Protein AF-A0A357Z723-F1 (afdb_monomer_lite)

Radius of gyration: 36.74 Å; chains: 1; bounding box: 129×39×72 Å

Structure (mmCIF, N/CA/C/O backbone):
data_AF-A0A357Z723-F1
#
_entry.id   AF-A0A357Z723-F1
#
loop_
_atom_site.group_PDB
_atom_site.id
_atom_site.type_symbol
_atom_site.label_atom_id
_atom_site.label_alt_id
_atom_site.label_comp_id
_atom_site.label_asym_id
_atom_site.label_entity_id
_atom_site.label_seq_id
_atom_site.pdbx_PDB_ins_code
_atom_site.Cartn_x
_atom_site.Cartn_y
_atom_site.Cartn_z
_atom_site.occupancy
_atom_site.B_iso_or_equiv
_atom_site.auth_seq_id
_atom_site.auth_comp_id
_atom_site.auth_asym_id
_atom_site.auth_atom_id
_atom_site.pdbx_PDB_model_num
ATOM 1 N N . MET A 1 1 ? -92.403 -23.184 7.557 1.00 38.94 1 MET A N 1
ATOM 2 C CA . MET A 1 1 ? -91.344 -23.773 6.718 1.00 38.94 1 MET A CA 1
ATOM 3 C C . MET A 1 1 ? -90.506 -22.626 6.184 1.00 38.94 1 MET A C 1
ATOM 5 O O . MET A 1 1 ? -91.080 -21.797 5.495 1.00 38.94 1 MET A O 1
ATOM 9 N N . SER A 1 2 ? -89.211 -22.608 6.541 1.00 40.81 2 SER A N 1
ATOM 10 C CA . SER A 1 2 ? -88.113 -21.906 5.840 1.00 40.81 2 SER A CA 1
ATOM 11 C C . SER A 1 2 ? -88.103 -20.360 5.955 1.00 40.81 2 SER A C 1
ATOM 13 O O . SER A 1 2 ? -89.126 -19.729 5.755 1.00 40.81 2 SER A O 1
ATOM 15 N N . VAL A 1 3 ? -87.014 -19.645 6.271 1.00 44.16 3 VAL A N 1
ATOM 16 C CA . VAL A 1 3 ? -85.567 -19.941 6.302 1.00 44.16 3 VAL A CA 1
ATOM 17 C C . VAL A 1 3 ? -84.910 -19.056 7.378 1.00 44.16 3 VAL A C 1
ATOM 19 O O . VAL A 1 3 ? -85.138 -17.850 7.402 1.00 44.16 3 VAL A O 1
ATOM 22 N N . GLU A 1 4 ? -84.068 -19.637 8.236 1.00 49.09 4 GLU A N 1
ATOM 23 C CA . GLU A 1 4 ? -83.163 -18.901 9.127 1.00 49.09 4 GLU A CA 1
ATOM 24 C C . GLU A 1 4 ? -81.949 -18.407 8.327 1.00 49.09 4 GLU A C 1
ATOM 26 O O . GLU A 1 4 ? -81.215 -19.201 7.736 1.00 49.09 4 GLU A O 1
ATOM 31 N N . ASN A 1 5 ? -81.763 -17.087 8.258 1.00 42.44 5 ASN A N 1
ATOM 32 C CA . ASN A 1 5 ? -80.676 -16.467 7.504 1.00 42.44 5 ASN A CA 1
ATOM 33 C C . ASN A 1 5 ? -79.432 -16.328 8.395 1.00 42.44 5 ASN A C 1
ATOM 35 O O . ASN A 1 5 ? -79.323 -15.412 9.210 1.00 42.44 5 ASN A O 1
ATOM 39 N N . LYS A 1 6 ? -78.502 -17.271 8.242 1.00 52.59 6 LYS A N 1
ATOM 40 C CA . LYS A 1 6 ? -77.217 -17.308 8.941 1.00 52.59 6 LYS A CA 1
ATOM 41 C C . LYS A 1 6 ? -76.235 -16.351 8.247 1.00 52.59 6 LYS A C 1
ATOM 43 O O . LYS A 1 6 ? -75.701 -16.670 7.189 1.00 52.59 6 LYS A O 1
ATOM 48 N N . GLN A 1 7 ? -76.005 -15.178 8.836 1.00 49.69 7 GLN A N 1
ATOM 49 C CA . GLN A 1 7 ? -74.981 -14.225 8.383 1.00 49.69 7 GLN A CA 1
ATOM 50 C C . GLN A 1 7 ? -73.563 -14.790 8.640 1.00 49.69 7 GLN A C 1
ATOM 52 O O . GLN A 1 7 ? -73.327 -15.345 9.718 1.00 49.69 7 GLN A O 1
ATOM 57 N N . PRO A 1 8 ? -72.615 -14.688 7.686 1.00 50.00 8 PRO A N 1
ATOM 58 C CA . PRO A 1 8 ? -71.284 -15.268 7.824 1.00 50.00 8 PRO A CA 1
ATOM 59 C C . PRO A 1 8 ? -70.353 -14.388 8.673 1.00 50.00 8 PRO A C 1
ATOM 61 O O . PRO A 1 8 ? -70.354 -13.163 8.594 1.00 50.00 8 PRO A O 1
ATOM 64 N N . ASN A 1 9 ? -69.538 -15.054 9.488 1.00 51.53 9 ASN A N 1
ATOM 65 C CA . ASN A 1 9 ? -68.513 -14.478 10.351 1.00 51.53 9 ASN A CA 1
ATOM 66 C C . ASN A 1 9 ? -67.396 -13.849 9.492 1.00 51.53 9 ASN A C 1
ATOM 68 O O . ASN A 1 9 ? -66.639 -14.570 8.842 1.00 51.53 9 ASN A O 1
ATOM 72 N N . HIS A 1 10 ? -67.316 -12.516 9.450 1.00 54.59 10 HIS A N 1
ATOM 73 C CA . HIS A 1 10 ? -66.251 -11.806 8.742 1.00 54.59 10 HIS A CA 1
ATOM 74 C C . HIS A 1 10 ? -64.955 -11.845 9.561 1.00 54.59 10 HIS A C 1
ATOM 76 O O . HIS A 1 10 ? -64.779 -11.100 10.525 1.00 54.59 10 HIS A O 1
ATOM 82 N N . SER A 1 11 ? -64.030 -12.705 9.139 1.00 58.41 11 SER A N 1
ATOM 83 C CA . SER A 1 11 ? -62.627 -12.675 9.545 1.00 58.41 11 SER A CA 1
ATOM 84 C C . SER A 1 11 ? -62.047 -11.274 9.318 1.00 58.41 11 SER A C 1
ATOM 86 O O . SER A 1 11 ? -62.087 -10.757 8.202 1.00 58.41 11 SER A O 1
ATOM 88 N N . GLN A 1 12 ? -61.515 -10.661 10.377 1.00 54.50 12 GLN A N 1
ATOM 89 C CA . GLN A 1 12 ? -60.806 -9.381 10.322 1.00 54.50 12 GLN A CA 1
ATOM 90 C C . GLN A 1 12 ? -59.575 -9.533 9.416 1.00 54.50 12 GLN A C 1
ATOM 92 O O . GLN A 1 12 ? -58.610 -10.207 9.776 1.00 54.50 12 GLN A O 1
ATOM 97 N N . VAL A 1 13 ? -59.622 -8.943 8.222 1.00 58.78 13 VAL A N 1
ATOM 98 C CA . VAL A 1 13 ? -58.484 -8.898 7.299 1.00 58.78 13 VAL A CA 1
ATOM 99 C C . VAL A 1 13 ? -57.486 -7.886 7.856 1.00 58.78 13 VAL A C 1
ATOM 101 O O . VAL A 1 13 ? -57.759 -6.689 7.871 1.00 58.78 13 VAL A O 1
ATOM 104 N N . ILE A 1 14 ? -56.341 -8.366 8.341 1.00 63.72 14 ILE A N 1
ATOM 105 C CA . ILE A 1 14 ? -55.225 -7.510 8.751 1.00 63.72 14 ILE A CA 1
ATOM 106 C C . ILE A 1 14 ? -54.622 -6.939 7.466 1.00 63.72 14 ILE A C 1
ATOM 108 O O . ILE A 1 14 ? -53.979 -7.654 6.701 1.00 63.72 14 ILE A O 1
ATOM 112 N N . ILE A 1 15 ? -54.897 -5.667 7.186 1.00 70.31 15 ILE A N 1
ATOM 113 C CA . ILE A 1 15 ? -54.304 -4.956 6.054 1.00 70.31 15 ILE A CA 1
ATOM 114 C C . ILE A 1 15 ? -52.911 -4.512 6.500 1.00 70.31 15 ILE A C 1
ATOM 116 O O . ILE A 1 15 ? -52.783 -3.595 7.310 1.00 70.31 15 ILE A O 1
ATOM 120 N N . GLU A 1 16 ? -51.871 -5.183 6.007 1.00 71.19 16 GLU A N 1
ATOM 121 C CA . GLU A 1 16 ? -50.496 -4.752 6.252 1.00 71.19 16 GLU A CA 1
ATOM 122 C C . GLU A 1 16 ? -50.231 -3.434 5.507 1.00 71.19 16 GLU A C 1
ATOM 124 O O . GLU A 1 16 ? -50.609 -3.300 4.336 1.00 71.19 16 GLU A O 1
ATOM 129 N N . PRO A 1 17 ? -49.613 -2.434 6.160 1.00 75.69 17 PRO A N 1
ATOM 130 C CA . PRO A 1 17 ? -49.278 -1.185 5.498 1.00 75.69 17 PRO A CA 1
ATOM 131 C C . PRO A 1 17 ? -48.316 -1.448 4.336 1.00 75.69 17 PRO A C 1
ATOM 133 O O . PRO A 1 17 ? -47.419 -2.288 4.411 1.00 75.69 17 PRO A O 1
ATOM 136 N N . ASN A 1 18 ? -48.483 -0.701 3.247 1.00 79.44 18 ASN A N 1
ATOM 137 C CA . ASN A 1 18 ? -47.588 -0.778 2.102 1.00 79.44 18 ASN A CA 1
ATOM 138 C C . ASN A 1 18 ? -46.151 -0.427 2.524 1.00 79.44 18 ASN A C 1
ATOM 140 O O . ASN A 1 18 ? -45.883 0.669 3.016 1.00 79.44 18 ASN A O 1
ATOM 144 N N . PHE A 1 19 ? -45.213 -1.350 2.304 1.00 81.50 19 PHE A N 1
ATOM 145 C CA . PHE A 1 19 ? -43.811 -1.146 2.657 1.00 81.50 19 PHE A CA 1
ATOM 146 C C . PHE A 1 19 ? -43.217 0.070 1.928 1.00 81.50 19 PHE A C 1
ATOM 148 O O . PHE A 1 19 ? -43.305 0.195 0.705 1.00 81.50 19 PHE A O 1
ATOM 155 N N . SER A 1 20 ? -42.571 0.957 2.686 1.00 89.62 20 SER A N 1
ATOM 156 C CA . SER A 1 20 ? -41.859 2.124 2.167 1.00 89.62 20 SER A CA 1
ATOM 157 C C . SER A 1 20 ? -40.510 2.268 2.862 1.00 89.62 20 SER A C 1
ATOM 159 O O . SER A 1 20 ? -40.438 2.467 4.074 1.00 89.62 20 SER A O 1
ATOM 161 N N . MET A 1 21 ? -39.426 2.233 2.081 1.00 88.44 21 MET A N 1
ATOM 162 C CA . MET A 1 21 ? -38.044 2.308 2.584 1.00 88.44 21 MET A CA 1
ATOM 163 C C . MET A 1 21 ? -37.789 3.547 3.449 1.00 88.44 21 MET A C 1
ATOM 165 O O . MET A 1 21 ? -37.073 3.479 4.443 1.00 88.44 21 MET A O 1
ATOM 169 N N . LYS A 1 22 ? -38.385 4.692 3.089 1.00 86.94 22 LYS A N 1
ATOM 170 C CA . LYS A 1 22 ? -38.219 5.936 3.853 1.00 86.94 22 LYS A CA 1
ATOM 171 C C . LYS A 1 22 ? -38.899 5.856 5.217 1.00 86.94 22 LYS A C 1
ATOM 173 O O . LYS A 1 22 ? -38.321 6.307 6.197 1.00 86.94 22 LYS A O 1
ATOM 178 N N . GLN A 1 23 ? -40.102 5.285 5.274 1.00 86.56 23 GLN A N 1
ATOM 179 C CA . GLN A 1 23 ? -40.846 5.132 6.526 1.00 86.56 23 GLN A CA 1
ATOM 180 C C . GLN A 1 23 ? -40.133 4.151 7.452 1.00 86.56 23 GLN A C 1
ATOM 182 O O . GLN A 1 23 ? -39.891 4.494 8.602 1.00 86.56 23 GLN A O 1
ATOM 187 N N . TRP A 1 24 ? -39.669 3.022 6.912 1.00 90.75 24 TRP A N 1
ATOM 188 C CA . TRP A 1 24 ? -38.874 2.047 7.655 1.00 90.75 24 TRP A CA 1
ATOM 189 C C . TRP A 1 24 ? -37.642 2.693 8.310 1.00 90.75 24 TRP A C 1
ATOM 191 O O . TRP A 1 24 ? -37.448 2.571 9.515 1.00 90.75 24 TRP A O 1
ATOM 201 N N . ILE A 1 25 ? -36.844 3.465 7.561 1.00 92.62 25 ILE A N 1
ATOM 202 C CA . ILE A 1 25 ? -35.657 4.148 8.113 1.00 92.62 25 ILE A CA 1
ATOM 203 C C . ILE A 1 25 ? -36.033 5.147 9.216 1.00 92.62 25 ILE A C 1
ATOM 205 O O . ILE A 1 25 ? -35.349 5.216 10.236 1.00 92.62 25 ILE A O 1
ATOM 209 N N . MET A 1 26 ? -37.095 5.933 9.023 1.00 90.88 26 MET A N 1
ATOM 210 C CA . MET A 1 26 ? -37.517 6.933 10.010 1.00 90.88 26 MET A CA 1
ATOM 211 C C . MET A 1 26 ? -37.995 6.278 11.308 1.00 90.88 26 MET A C 1
ATOM 213 O O . MET A 1 26 ? -37.617 6.727 12.387 1.00 90.88 26 MET A O 1
ATOM 217 N N . GLU A 1 27 ? -38.736 5.180 11.202 1.00 90.12 27 GLU A N 1
ATOM 218 C CA . GLU A 1 27 ? -39.219 4.399 12.341 1.00 90.12 27 GLU A CA 1
ATOM 219 C C . GLU A 1 27 ? -38.043 3.802 13.137 1.00 90.12 27 GLU A C 1
ATOM 221 O O . GLU A 1 27 ? -37.971 3.946 14.358 1.00 90.12 27 GLU A O 1
ATOM 226 N N . TRP A 1 28 ? -37.029 3.264 12.449 1.00 90.69 28 TRP A N 1
ATOM 227 C CA . TRP A 1 28 ? -35.780 2.819 13.082 1.00 90.69 28 TRP A CA 1
ATOM 228 C C . TRP A 1 28 ? -35.013 3.954 13.771 1.00 90.69 28 TRP A C 1
ATOM 230 O O . TRP A 1 28 ? -34.480 3.762 14.866 1.00 90.69 28 TRP A O 1
ATOM 240 N N . LEU A 1 29 ? -34.949 5.142 13.166 1.00 90.38 29 LEU A N 1
ATOM 241 C CA . LEU A 1 29 ? -34.274 6.300 13.762 1.00 90.38 29 LEU A CA 1
ATOM 242 C C . LEU A 1 29 ? -34.993 6.811 15.016 1.00 90.38 29 LEU A C 1
ATOM 244 O O . LEU A 1 29 ? -34.330 7.207 15.979 1.00 90.38 29 LEU A O 1
ATOM 248 N N . GLU A 1 30 ? -36.323 6.806 15.027 1.00 89.81 30 GLU A N 1
ATOM 249 C CA . GLU A 1 30 ? -37.109 7.182 16.204 1.00 89.81 30 GLU A CA 1
ATOM 250 C C . GLU A 1 30 ? -36.957 6.165 17.338 1.00 89.81 30 GLU A C 1
ATOM 252 O O . GLU A 1 30 ? -36.724 6.557 18.487 1.00 89.81 30 GLU A O 1
ATOM 257 N N . LEU A 1 31 ? -36.976 4.867 17.026 1.00 88.50 31 LEU A N 1
ATOM 258 C CA . LEU A 1 31 ? -36.713 3.802 17.999 1.00 88.50 31 LEU A CA 1
ATOM 259 C C . LEU A 1 31 ? -35.302 3.901 18.599 1.00 88.50 31 LEU A C 1
ATOM 261 O O . LEU A 1 31 ? -35.125 3.760 19.812 1.00 88.50 31 LEU A O 1
ATOM 265 N N . LEU A 1 32 ? -34.295 4.205 17.775 1.00 87.50 32 LEU A N 1
ATOM 266 C CA . LEU A 1 32 ? -32.926 4.422 18.246 1.00 87.50 32 LEU A CA 1
ATOM 267 C C . LEU A 1 32 ? -32.826 5.642 19.166 1.00 87.50 32 LEU A C 1
ATOM 269 O O . LEU A 1 32 ? -32.232 5.544 20.240 1.00 87.50 32 LEU A O 1
ATOM 273 N N . LYS A 1 33 ? -33.427 6.780 18.792 1.00 87.81 33 LYS A N 1
ATOM 274 C CA . LYS A 1 33 ? -33.427 7.990 19.633 1.00 87.81 33 LYS A CA 1
ATOM 275 C C . LYS A 1 33 ? -34.121 7.743 20.969 1.00 87.81 33 LYS A C 1
ATOM 277 O O . LYS A 1 33 ? -33.554 8.050 22.015 1.00 87.81 33 LYS A O 1
ATOM 282 N N . THR A 1 34 ? -35.325 7.180 20.948 1.00 86.62 34 THR A N 1
ATOM 283 C CA . THR A 1 34 ? -36.110 6.932 22.167 1.00 86.62 34 THR A CA 1
ATOM 284 C C . THR A 1 34 ? -35.393 5.971 23.111 1.00 86.62 34 THR A C 1
ATOM 286 O O . THR A 1 34 ? -35.302 6.246 24.306 1.00 86.62 34 THR A O 1
ATOM 289 N N . THR A 1 35 ? -34.785 4.909 22.579 1.00 84.88 35 THR A N 1
ATOM 290 C CA . THR A 1 35 ? -34.007 3.942 23.365 1.00 84.88 35 THR A CA 1
ATOM 291 C C . THR A 1 35 ? -32.732 4.571 23.936 1.00 84.88 35 THR A C 1
ATOM 293 O O . THR A 1 35 ? -32.405 4.348 25.105 1.00 84.88 35 THR A O 1
ATOM 296 N N . LEU A 1 36 ? -32.040 5.406 23.154 1.00 84.88 36 LEU A N 1
ATOM 297 C CA . LEU A 1 36 ? -30.831 6.106 23.587 1.00 84.88 36 LEU A CA 1
ATOM 298 C C . LEU A 1 36 ? -31.106 7.073 24.747 1.00 84.88 36 LEU A C 1
ATOM 300 O O . LEU A 1 36 ? -30.343 7.085 25.709 1.00 84.88 36 LEU A O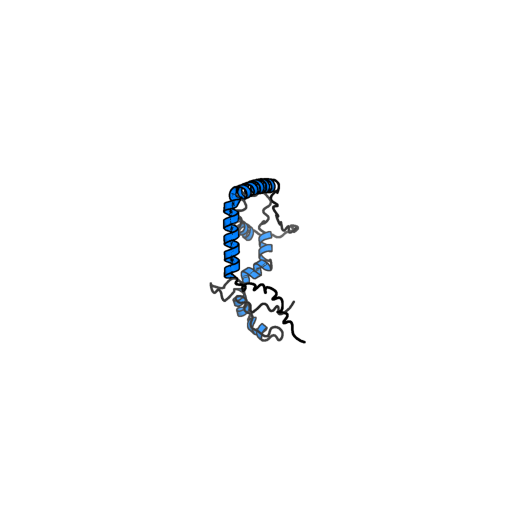 1
ATOM 304 N N . PHE A 1 37 ? -32.195 7.846 24.689 1.00 85.69 37 PHE A N 1
ATOM 305 C CA . PHE A 1 37 ? -32.570 8.768 25.769 1.00 85.69 37 PHE A CA 1
ATOM 306 C C . PHE A 1 37 ? -33.186 8.049 26.979 1.00 85.69 37 PHE A C 1
ATOM 308 O O . PHE A 1 37 ? -32.873 8.404 28.114 1.00 85.69 37 PHE A O 1
ATOM 315 N N . SER A 1 38 ? -34.010 7.019 26.760 1.00 87.00 38 SER A N 1
ATOM 316 C CA . SER A 1 38 ? -34.659 6.253 27.837 1.00 87.00 38 SER A CA 1
ATOM 317 C C . SER A 1 38 ? -33.651 5.450 28.671 1.00 87.00 38 SER A C 1
ATOM 319 O O . SER A 1 38 ? -33.733 5.404 29.900 1.00 87.00 38 SER A O 1
ATOM 321 N N . HIS A 1 39 ? -32.636 4.869 28.021 1.00 88.94 39 HIS A N 1
ATOM 322 C CA . HIS A 1 39 ? -31.663 3.978 28.663 1.00 88.94 39 HIS A CA 1
ATOM 323 C C . HIS A 1 39 ? -30.225 4.510 28.636 1.00 88.94 39 HIS A C 1
ATOM 325 O O . HIS A 1 39 ? -29.275 3.737 28.785 1.00 88.94 39 HIS A O 1
ATOM 331 N N . PHE A 1 40 ? -30.046 5.833 28.529 1.00 88.31 40 PHE A N 1
ATOM 332 C CA . PHE A 1 40 ? -28.733 6.483 28.425 1.00 88.31 40 PHE A CA 1
ATOM 333 C C . PHE A 1 40 ? -27.734 6.023 29.501 1.00 88.31 40 PHE A C 1
ATOM 335 O O . PHE A 1 40 ? -26.569 5.775 29.205 1.00 88.31 40 PHE A O 1
ATOM 342 N N . LYS A 1 41 ? -28.191 5.835 30.748 1.00 89.19 41 LYS A N 1
ATOM 343 C CA . LYS A 1 41 ? -27.342 5.375 31.865 1.00 89.19 41 LYS A CA 1
ATOM 344 C C . LYS A 1 41 ? -26.789 3.961 31.654 1.00 89.19 41 LYS A C 1
ATOM 346 O O . LYS A 1 41 ? -25.629 3.712 31.965 1.00 89.19 41 LYS A O 1
ATOM 351 N N . ILE A 1 42 ? -27.606 3.048 31.126 1.00 90.69 42 ILE A N 1
ATOM 352 C CA . ILE A 1 42 ? -27.205 1.658 30.857 1.00 90.69 42 ILE A CA 1
ATOM 353 C C . ILE A 1 42 ? -26.218 1.636 29.690 1.00 90.69 42 ILE A C 1
ATOM 355 O O . ILE A 1 42 ? -25.177 0.991 29.773 1.00 90.69 42 ILE A O 1
ATOM 359 N N . ILE A 1 43 ? -26.506 2.401 28.635 1.00 89.94 43 ILE A N 1
ATOM 360 C CA . ILE A 1 43 ? -25.643 2.519 27.455 1.00 89.94 43 ILE A CA 1
ATOM 361 C C . ILE A 1 43 ? -24.282 3.102 27.845 1.00 89.94 43 ILE A C 1
ATOM 363 O O . ILE A 1 43 ? -23.248 2.578 27.431 1.00 89.94 43 ILE A O 1
ATOM 367 N N . LEU A 1 44 ? -24.264 4.132 28.694 1.00 91.50 44 LEU A N 1
ATOM 368 C CA . LEU A 1 44 ? -23.034 4.721 29.220 1.00 91.50 44 LEU A CA 1
ATOM 369 C C . LEU A 1 44 ? -22.231 3.706 30.041 1.00 91.50 44 LEU A C 1
ATOM 371 O O . LEU A 1 44 ? -21.025 3.590 29.837 1.00 91.50 44 LEU A O 1
ATOM 375 N N . LEU A 1 45 ? -22.883 2.935 30.917 1.00 93.69 45 LEU A N 1
ATOM 376 C CA . LEU A 1 45 ? -22.221 1.906 31.721 1.00 93.69 45 LEU A CA 1
ATOM 377 C C . LEU A 1 45 ? -21.596 0.809 30.844 1.00 93.69 45 LEU A C 1
ATOM 379 O O . LEU A 1 45 ? -20.432 0.461 31.026 1.00 93.69 45 LEU A O 1
ATOM 383 N N . VAL A 1 46 ? -22.343 0.297 29.864 1.00 94.50 46 VAL A N 1
ATOM 384 C CA . VAL A 1 46 ? -21.856 -0.730 28.928 1.00 94.50 46 VAL A CA 1
ATOM 385 C C . VAL A 1 46 ? -20.705 -0.192 28.079 1.00 94.50 46 VAL A C 1
ATOM 387 O O . VAL A 1 46 ? -19.706 -0.882 27.894 1.00 94.50 46 VAL A O 1
ATOM 390 N N . THR A 1 47 ? -20.803 1.057 27.618 1.00 92.94 47 THR A N 1
ATOM 391 C CA . THR A 1 47 ? -19.738 1.716 26.845 1.00 92.94 47 THR A CA 1
ATOM 392 C C . THR A 1 47 ? -18.474 1.894 27.685 1.00 92.94 47 THR A C 1
ATOM 394 O O . THR A 1 47 ? -17.374 1.640 27.199 1.00 92.94 47 THR A O 1
ATOM 397 N N . LEU A 1 48 ? -18.614 2.273 28.959 1.00 95.69 48 LEU A N 1
ATOM 398 C CA . LEU A 1 48 ? -17.494 2.411 29.890 1.00 95.69 48 LEU A CA 1
ATOM 399 C C . LEU A 1 48 ? -16.782 1.067 30.111 1.00 95.69 48 LEU A C 1
ATOM 401 O O . LEU A 1 48 ? -15.556 0.994 30.029 1.00 95.69 48 LEU A O 1
ATOM 405 N N . ILE A 1 49 ? -17.550 0.000 30.346 1.00 96.12 49 ILE A N 1
ATOM 406 C CA . ILE A 1 49 ? -17.020 -1.355 30.550 1.00 96.12 49 ILE A CA 1
ATOM 407 C C . ILE A 1 49 ? -16.343 -1.864 29.270 1.00 96.12 49 ILE A C 1
ATOM 409 O O . ILE A 1 49 ? -15.224 -2.374 29.325 1.00 96.12 49 ILE A O 1
ATOM 413 N N . GLY A 1 50 ? -16.976 -1.675 28.109 1.00 94.81 50 GLY A N 1
ATOM 414 C CA . GLY A 1 50 ? -16.405 -2.041 26.812 1.00 94.81 50 GLY A CA 1
ATOM 415 C C . GLY A 1 50 ? -15.110 -1.287 26.505 1.00 94.81 50 GLY A C 1
ATOM 416 O O . GLY A 1 50 ? -14.149 -1.893 26.037 1.00 94.81 50 GLY A O 1
ATOM 417 N N . SER A 1 51 ? -15.050 0.006 26.837 1.00 93.81 51 SER A N 1
ATOM 418 C CA . SER A 1 51 ? -13.839 0.823 26.704 1.00 93.81 51 SER A CA 1
ATOM 419 C C . SER A 1 51 ? -12.708 0.308 27.598 1.00 93.81 51 SER A C 1
ATOM 421 O O . SER A 1 51 ? -11.600 0.084 27.114 1.00 93.81 51 SER A O 1
ATOM 423 N N . MET A 1 52 ? -12.994 0.012 28.871 1.00 95.06 52 MET A N 1
ATOM 424 C CA . MET A 1 52 ? -12.022 -0.584 29.799 1.00 95.06 52 MET A CA 1
ATOM 425 C C . MET A 1 52 ? -11.447 -1.905 29.270 1.00 95.06 52 MET A C 1
ATOM 427 O O . MET A 1 52 ? -10.231 -2.099 29.274 1.00 95.06 52 MET A O 1
ATOM 431 N N . ILE A 1 53 ? -12.304 -2.793 28.760 1.00 94.75 53 ILE A N 1
ATOM 432 C CA . ILE A 1 53 ? -11.884 -4.081 28.187 1.00 94.75 53 ILE A CA 1
ATOM 433 C C . ILE A 1 53 ? -11.068 -3.874 26.904 1.00 94.75 53 ILE A C 1
ATOM 435 O O . ILE A 1 53 ? -10.046 -4.533 26.713 1.00 94.75 53 ILE A O 1
ATOM 439 N N . GLY A 1 54 ? -11.482 -2.948 26.036 1.00 92.12 54 GLY A N 1
ATOM 440 C CA . GLY A 1 54 ? -10.780 -2.631 24.791 1.00 92.12 54 GLY A CA 1
ATOM 441 C C . GLY A 1 54 ? -9.384 -2.056 25.029 1.00 92.12 54 GLY A C 1
ATOM 442 O O . GLY A 1 54 ? -8.425 -2.484 24.387 1.00 92.12 54 GLY A O 1
ATOM 443 N N . ILE A 1 55 ? -9.252 -1.148 25.999 1.00 92.19 55 ILE A N 1
ATOM 444 C CA . ILE A 1 55 ? -7.964 -0.586 26.418 1.00 92.19 55 ILE A CA 1
ATOM 445 C C . ILE A 1 55 ? -7.073 -1.689 27.000 1.00 92.19 55 ILE A C 1
ATOM 447 O O . ILE A 1 55 ? -5.928 -1.835 26.572 1.00 92.19 55 ILE A O 1
ATOM 451 N N . ALA A 1 56 ? -7.598 -2.516 27.911 1.00 91.31 56 ALA A N 1
ATOM 452 C CA . ALA A 1 56 ? -6.849 -3.636 28.481 1.00 91.31 56 ALA A CA 1
ATOM 453 C C . ALA A 1 56 ? -6.352 -4.608 27.395 1.00 91.31 56 ALA A C 1
ATOM 455 O O . ALA A 1 56 ? -5.180 -4.987 27.385 1.00 91.31 56 ALA A O 1
ATOM 456 N N . TYR A 1 57 ? -7.208 -4.956 26.430 1.00 91.06 57 TYR A N 1
ATOM 457 C CA . TYR A 1 57 ? -6.831 -5.803 25.298 1.00 91.06 57 TYR A CA 1
ATOM 458 C C . TYR A 1 57 ? -5.759 -5.152 24.410 1.00 91.06 57 TYR A C 1
ATOM 460 O O . TYR A 1 57 ? -4.830 -5.831 23.968 1.00 91.06 57 TYR A O 1
ATOM 468 N N . SER A 1 58 ? -5.848 -3.837 24.184 1.00 87.50 58 SER A N 1
ATOM 469 C CA . SER A 1 58 ? -4.859 -3.087 23.403 1.00 87.50 58 SER A CA 1
ATOM 470 C C . SER A 1 58 ? -3.466 -3.116 24.031 1.00 87.50 58 SER A C 1
ATOM 472 O O . SER A 1 58 ? -2.486 -3.156 23.293 1.00 87.50 58 SER A O 1
ATOM 474 N N . TYR A 1 59 ? -3.360 -3.105 25.363 1.00 85.81 59 TYR A N 1
ATOM 475 C CA . TYR A 1 59 ? -2.067 -3.201 26.049 1.00 85.81 59 TYR A CA 1
ATOM 476 C C . TYR A 1 59 ? -1.484 -4.619 26.033 1.00 85.81 59 TYR A C 1
ATOM 478 O O . TYR A 1 59 ? -0.268 -4.778 25.972 1.00 85.81 59 TYR A O 1
ATOM 486 N N . ILE A 1 60 ? -2.330 -5.653 26.074 1.00 87.94 60 ILE A N 1
ATOM 487 C CA . ILE A 1 60 ? -1.883 -7.057 26.061 1.00 87.94 60 ILE A CA 1
ATOM 488 C C . ILE A 1 60 ? -1.430 -7.480 24.656 1.00 87.94 60 ILE A C 1
ATOM 490 O O . ILE A 1 60 ? -0.520 -8.297 24.505 1.00 87.94 60 ILE A O 1
ATOM 494 N N . LYS A 1 61 ? -2.053 -6.937 23.606 1.00 81.69 61 LYS A N 1
ATOM 495 C CA . LYS A 1 61 ? -1.715 -7.279 22.226 1.00 81.69 61 LYS A CA 1
ATOM 496 C C . LYS A 1 61 ? -0.436 -6.562 21.795 1.00 81.69 61 LYS A C 1
ATOM 498 O O . LYS A 1 61 ? -0.474 -5.426 21.334 1.00 81.69 61 LYS A O 1
ATOM 503 N N . SER A 1 62 ? 0.696 -7.256 21.888 1.00 73.50 62 SER A N 1
ATOM 504 C CA . SER A 1 62 ? 1.965 -6.745 21.367 1.00 73.50 62 SER A CA 1
ATOM 505 C C . SER A 1 62 ? 1.851 -6.418 19.869 1.00 73.50 62 SER A C 1
ATOM 507 O O . SER A 1 62 ? 1.291 -7.224 19.110 1.00 73.50 62 SER A O 1
ATOM 509 N N . PRO A 1 63 ? 2.378 -5.267 19.414 1.00 77.44 63 PRO A N 1
ATOM 510 C CA . PRO A 1 63 ? 2.444 -4.958 17.993 1.00 77.44 63 PRO A CA 1
ATOM 511 C C . PRO A 1 63 ? 3.292 -6.020 17.281 1.00 77.44 63 PRO A C 1
ATOM 513 O O . PRO A 1 63 ? 4.430 -6.289 17.661 1.00 77.44 63 PRO A O 1
ATOM 516 N N . LYS A 1 64 ? 2.721 -6.656 16.253 1.00 77.62 64 LYS A N 1
ATOM 517 C CA . LYS A 1 64 ? 3.464 -7.556 15.367 1.00 77.62 64 LYS A CA 1
ATOM 518 C C . LYS A 1 64 ? 4.104 -6.717 14.272 1.00 77.62 64 LYS A C 1
ATOM 520 O O . LYS A 1 64 ? 3.412 -6.276 13.358 1.00 77.62 64 LYS A O 1
ATOM 525 N N . TYR A 1 65 ? 5.409 -6.508 14.375 1.00 76.00 65 TYR A N 1
ATOM 526 C CA . TYR A 1 65 ? 6.199 -5.931 13.296 1.00 76.00 65 TYR A CA 1
ATOM 527 C C . TYR A 1 65 ? 6.655 -7.063 12.380 1.00 76.00 65 TYR A C 1
ATOM 529 O O . TYR A 1 65 ? 7.363 -7.971 12.811 1.00 76.00 65 TYR A O 1
ATOM 537 N N . ILE A 1 66 ? 6.191 -7.032 11.134 1.00 72.88 66 ILE A N 1
ATOM 538 C CA . ILE A 1 66 ? 6.651 -7.937 10.083 1.00 72.88 66 ILE A CA 1
ATOM 539 C C . ILE A 1 66 ? 7.770 -7.193 9.362 1.00 72.88 66 ILE A C 1
ATOM 541 O O . ILE A 1 66 ? 7.529 -6.137 8.780 1.00 72.88 66 ILE A O 1
ATOM 545 N N . ALA A 1 67 ? 8.990 -7.706 9.477 1.00 73.94 67 ALA A N 1
ATOM 546 C CA . ALA A 1 67 ? 10.143 -7.207 8.746 1.00 73.94 67 ALA A CA 1
ATOM 547 C C . ALA A 1 67 ? 10.516 -8.252 7.694 1.00 73.94 67 ALA A C 1
ATOM 549 O O . ALA A 1 67 ? 10.998 -9.332 8.036 1.00 73.94 67 ALA A O 1
ATOM 550 N N . AS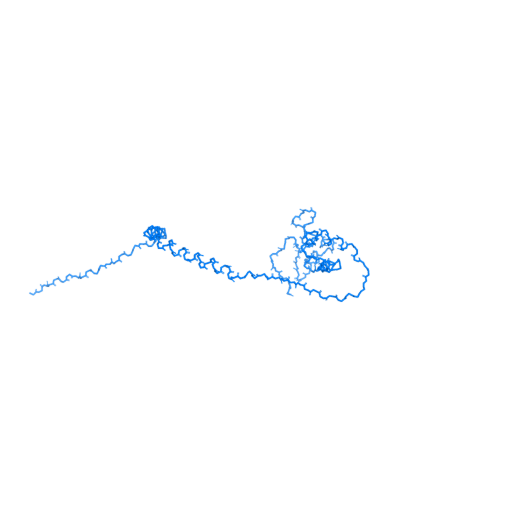P A 1 68 ? 10.268 -7.926 6.428 1.00 57.50 68 ASP A N 1
ATOM 551 C CA . ASP A 1 68 ? 10.672 -8.757 5.302 1.00 57.50 68 ASP A CA 1
ATOM 552 C C . ASP A 1 68 ? 12.065 -8.318 4.843 1.00 57.50 68 ASP A C 1
ATOM 554 O O . ASP A 1 68 ? 12.243 -7.239 4.275 1.00 57.50 68 ASP A O 1
ATOM 558 N N . THR A 1 69 ? 13.065 -9.158 5.104 1.00 54.28 69 THR A N 1
ATOM 559 C CA . THR A 1 69 ? 14.437 -8.951 4.631 1.00 54.28 69 THR A CA 1
ATOM 560 C C . THR A 1 69 ? 14.705 -9.886 3.461 1.00 54.28 69 THR A C 1
ATOM 562 O O . THR A 1 69 ? 14.696 -11.106 3.616 1.00 54.28 69 THR A O 1
ATOM 565 N N . ILE A 1 70 ? 14.984 -9.320 2.286 1.00 52.25 70 ILE A N 1
ATOM 566 C CA . ILE A 1 70 ? 15.430 -10.081 1.115 1.00 52.25 70 ILE A CA 1
ATOM 567 C C . ILE A 1 70 ? 16.950 -10.230 1.218 1.00 52.25 70 ILE A C 1
ATOM 569 O O . ILE A 1 70 ? 17.692 -9.284 0.965 1.00 52.25 70 ILE A O 1
ATOM 573 N N . PHE A 1 71 ? 17.410 -11.408 1.640 1.00 45.84 71 PHE A N 1
ATOM 574 C CA . PHE A 1 71 ? 18.832 -11.733 1.731 1.00 45.84 71 PHE A CA 1
ATOM 575 C C . PHE A 1 71 ? 19.287 -12.401 0.430 1.00 45.84 71 PHE A C 1
ATOM 577 O O . PHE A 1 71 ? 18.961 -13.561 0.177 1.00 45.84 71 PHE A O 1
ATOM 584 N N . LEU A 1 72 ? 20.019 -11.662 -0.405 1.00 50.53 72 LEU A N 1
ATOM 585 C CA . LEU A 1 72 ? 20.776 -12.238 -1.516 1.00 50.53 72 LEU A CA 1
ATOM 586 C C . LEU A 1 72 ? 22.172 -12.609 -1.001 1.00 50.53 72 LEU A C 1
ATOM 588 O O . LEU A 1 72 ? 22.916 -11.749 -0.536 1.00 50.53 72 LEU A O 1
ATOM 592 N N . VAL A 1 73 ? 22.507 -13.898 -1.054 1.00 42.81 73 VAL A N 1
ATOM 593 C CA . VAL A 1 73 ? 23.864 -14.393 -0.798 1.00 42.81 73 VAL A CA 1
ATOM 594 C C . VAL A 1 73 ? 24.609 -14.400 -2.124 1.00 42.81 73 VAL A C 1
ATOM 596 O O . VAL A 1 73 ? 24.322 -15.255 -2.957 1.00 42.81 73 VAL A O 1
ATOM 599 N N . GLU A 1 74 ? 25.588 -13.513 -2.303 1.00 46.06 74 GLU A N 1
ATOM 600 C CA . GLU A 1 74 ? 26.626 -13.711 -3.319 1.00 46.06 74 GLU A CA 1
ATOM 601 C C . GLU A 1 74 ? 28.027 -13.718 -2.699 1.00 46.06 74 GLU A C 1
ATOM 603 O O . GLU A 1 74 ? 28.416 -12.865 -1.899 1.00 46.06 74 GLU A O 1
ATOM 608 N N . GLU A 1 75 ? 28.772 -14.760 -3.065 1.00 36.88 75 GLU A N 1
ATOM 609 C CA . GLU A 1 75 ? 30.151 -15.024 -2.681 1.00 36.88 75 GLU A CA 1
ATOM 610 C C . GLU A 1 75 ? 31.064 -14.042 -3.431 1.00 36.88 75 GLU A C 1
ATOM 612 O O . GLU A 1 75 ? 31.212 -14.104 -4.651 1.00 36.88 75 GLU A O 1
ATOM 617 N N . SER A 1 76 ? 31.687 -13.110 -2.707 1.00 43.31 76 SER A N 1
ATOM 618 C CA . SER A 1 76 ? 32.583 -12.111 -3.287 1.00 43.31 76 SER A CA 1
ATOM 619 C C . SER A 1 76 ? 33.869 -12.760 -3.812 1.00 43.31 76 SER A C 1
ATOM 621 O O . SER A 1 76 ? 34.860 -12.896 -3.087 1.00 43.31 76 SER A O 1
ATOM 623 N N . LYS A 1 77 ? 33.893 -13.120 -5.094 1.00 41.16 77 LYS A N 1
ATOM 624 C CA . LYS A 1 77 ? 35.139 -13.326 -5.837 1.00 41.16 77 LYS A CA 1
ATOM 625 C C . LYS A 1 77 ? 35.218 -12.347 -7.006 1.00 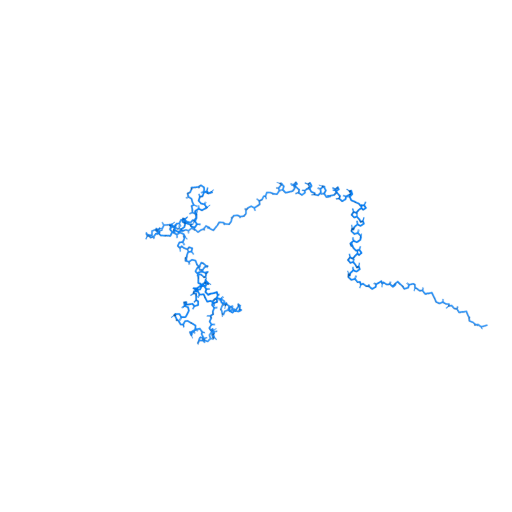41.16 77 LYS A C 1
ATOM 627 O O . LYS A 1 77 ? 34.700 -12.606 -8.079 1.00 41.16 77 LYS A O 1
ATOM 632 N N . SER A 1 78 ? 35.971 -11.267 -6.767 1.00 41.44 78 SER A N 1
ATOM 633 C CA . SER A 1 78 ? 36.800 -10.542 -7.743 1.00 41.44 78 SER A CA 1
ATOM 634 C C . SER A 1 78 ? 36.116 -9.957 -8.991 1.00 41.44 78 SER A C 1
ATOM 636 O O . SER A 1 78 ? 35.929 -10.672 -9.965 1.00 41.44 78 SER A O 1
ATOM 638 N N . MET A 1 79 ? 35.975 -8.626 -9.060 1.00 39.09 79 MET A N 1
ATOM 639 C CA . MET A 1 79 ? 36.594 -7.803 -10.124 1.00 39.09 79 MET A CA 1
ATOM 640 C C . MET A 1 79 ? 36.366 -6.310 -9.828 1.00 39.09 79 MET A C 1
ATOM 642 O O . MET A 1 79 ? 35.243 -5.892 -9.568 1.00 39.09 79 MET A O 1
ATOM 646 N N . GLY A 1 80 ? 37.424 -5.497 -9.871 1.00 48.75 80 GLY A N 1
ATOM 647 C CA . GLY A 1 80 ? 37.366 -4.059 -9.595 1.00 48.75 80 GLY A CA 1
ATOM 648 C C . GLY A 1 80 ? 36.476 -3.270 -10.565 1.00 48.75 80 GLY A C 1
ATOM 649 O O . GLY A 1 80 ? 36.546 -3.459 -11.777 1.00 48.75 80 GLY A O 1
ATOM 650 N N . GLY A 1 81 ? 35.671 -2.347 -10.022 1.00 48.97 81 GLY A N 1
ATOM 651 C CA . GLY A 1 81 ? 34.871 -1.406 -10.821 1.00 48.97 81 GLY A CA 1
ATOM 652 C C . GLY A 1 81 ? 33.772 -0.601 -10.097 1.00 48.97 81 GLY A C 1
ATOM 653 O O . GLY A 1 81 ? 33.181 0.278 -10.715 1.00 48.97 81 GLY A O 1
ATOM 654 N N . GLY A 1 82 ? 33.487 -0.839 -8.810 1.00 48.03 82 GLY A N 1
ATOM 655 C CA . GLY A 1 82 ? 32.278 -0.337 -8.115 1.00 48.03 82 GLY A CA 1
ATOM 656 C C . GLY A 1 82 ? 32.282 1.097 -7.541 1.00 48.03 82 GLY A C 1
ATOM 657 O O . GLY A 1 82 ? 31.422 1.436 -6.722 1.00 48.03 82 GLY A O 1
ATOM 658 N N . GLY A 1 83 ? 33.221 1.970 -7.924 1.00 51.62 83 GLY A N 1
ATOM 659 C CA . GLY A 1 83 ? 33.396 3.288 -7.278 1.00 51.62 83 GLY A CA 1
ATOM 660 C C . GLY A 1 83 ? 32.281 4.316 -7.537 1.00 51.62 83 GLY A C 1
ATOM 661 O O . GLY A 1 83 ? 31.995 5.145 -6.677 1.00 51.62 83 GLY A O 1
ATOM 662 N N . LEU A 1 84 ? 31.618 4.257 -8.697 1.00 52.03 84 LEU A N 1
ATOM 663 C CA . LEU A 1 84 ? 30.597 5.242 -9.098 1.00 52.03 84 LEU A CA 1
ATOM 664 C C . LEU A 1 84 ? 29.184 4.913 -8.589 1.00 52.03 84 LEU A C 1
ATOM 666 O O . LEU A 1 84 ? 28.350 5.803 -8.474 1.00 52.03 84 LEU A O 1
ATOM 670 N N . LEU A 1 85 ? 28.905 3.648 -8.271 1.00 50.88 85 LEU A N 1
ATOM 671 C CA . LEU A 1 85 ? 27.590 3.218 -7.777 1.00 50.88 85 LEU A CA 1
ATOM 672 C C . LEU A 1 85 ? 27.509 3.236 -6.249 1.00 50.88 85 LEU A C 1
ATOM 674 O O . LEU A 1 85 ? 26.443 3.506 -5.697 1.00 50.88 85 LEU A O 1
ATOM 678 N N . SER A 1 86 ? 28.651 3.084 -5.570 1.00 52.12 86 SER A N 1
ATOM 679 C CA . SER A 1 86 ? 28.777 3.312 -4.125 1.00 52.12 86 SER A CA 1
ATOM 680 C C . SER A 1 86 ? 28.457 4.760 -3.725 1.00 52.12 86 SER A C 1
ATOM 682 O O . SER A 1 86 ? 27.832 4.989 -2.692 1.00 52.12 86 SER A O 1
ATOM 684 N N . SER A 1 87 ? 28.833 5.749 -4.547 1.00 54.16 87 SER A N 1
ATOM 685 C CA . SER A 1 87 ? 28.557 7.165 -4.262 1.00 54.16 87 SER A CA 1
ATOM 686 C C . SER A 1 87 ? 27.091 7.555 -4.496 1.00 54.16 87 SER A C 1
ATOM 688 O O . SER A 1 87 ? 26.564 8.395 -3.768 1.00 54.16 87 SER A O 1
ATOM 690 N N . LEU A 1 88 ? 26.402 6.908 -5.445 1.00 53.91 88 LEU A N 1
ATOM 691 C CA . LEU A 1 88 ? 24.964 7.094 -5.683 1.00 53.91 88 LEU A CA 1
ATOM 692 C C . LEU A 1 88 ? 24.099 6.372 -4.633 1.00 53.91 88 LEU A C 1
ATOM 694 O O . LEU A 1 88 ? 23.079 6.907 -4.201 1.00 53.91 88 LEU A O 1
ATOM 698 N N . GLY A 1 89 ? 24.527 5.197 -4.157 1.00 55.38 89 GLY A N 1
ATOM 699 C CA . GLY A 1 89 ? 23.907 4.536 -3.001 1.00 55.38 89 GLY A CA 1
ATOM 700 C C . GLY A 1 89 ? 23.976 5.390 -1.727 1.00 55.38 89 GLY A C 1
ATOM 701 O O . GLY A 1 89 ? 23.037 5.389 -0.934 1.00 55.38 89 GLY A O 1
ATOM 702 N N . GLY A 1 90 ? 25.038 6.190 -1.574 1.00 53.06 90 GLY A N 1
ATOM 703 C CA . GLY A 1 90 ? 25.185 7.151 -0.478 1.00 53.06 90 GLY A CA 1
ATOM 704 C C . GLY A 1 90 ? 24.202 8.327 -0.538 1.00 53.06 90 GLY A C 1
ATOM 705 O O . GLY A 1 90 ? 23.673 8.722 0.497 1.00 53.06 90 GLY A O 1
ATOM 706 N N . SER A 1 91 ? 23.897 8.865 -1.725 1.00 54.91 91 SER A N 1
ATOM 707 C CA . SER A 1 91 ? 22.956 9.992 -1.860 1.00 54.91 91 SER A CA 1
ATOM 708 C C . SER A 1 91 ? 21.486 9.577 -1.784 1.00 54.91 91 SER A C 1
ATOM 710 O O . SER A 1 91 ? 20.661 10.355 -1.312 1.00 54.91 91 SER A O 1
ATOM 712 N N . LEU A 1 92 ? 21.166 8.340 -2.173 1.00 55.94 92 LEU A N 1
ATOM 713 C CA . LEU A 1 92 ? 19.848 7.731 -1.963 1.00 55.94 92 LEU A CA 1
ATOM 714 C C . LEU A 1 92 ? 19.670 7.174 -0.532 1.00 55.94 92 LEU A C 1
ATOM 716 O O . LEU A 1 92 ? 18.543 6.940 -0.107 1.00 55.94 92 LEU A O 1
ATOM 720 N N . GLY A 1 93 ? 20.768 6.975 0.210 1.00 49.19 93 GLY A N 1
ATOM 721 C CA . GLY A 1 93 ? 20.813 6.372 1.552 1.00 49.19 93 GLY A CA 1
ATOM 722 C C . GLY A 1 93 ? 21.212 7.317 2.697 1.00 49.19 93 GLY A C 1
ATOM 723 O O . GLY A 1 93 ? 21.421 6.854 3.825 1.00 49.19 93 GLY A O 1
ATOM 724 N N . MET A 1 94 ? 21.313 8.628 2.443 1.00 53.44 94 MET A N 1
ATOM 725 C CA . MET A 1 94 ? 21.784 9.621 3.425 1.00 53.44 94 MET A CA 1
ATOM 726 C C . MET A 1 94 ? 20.883 9.772 4.662 1.00 53.44 94 MET A C 1
ATOM 728 O O . MET A 1 94 ? 21.339 10.322 5.658 1.00 53.44 94 MET A O 1
ATOM 732 N N . ASP A 1 95 ? 19.656 9.241 4.638 1.00 51.88 95 ASP A N 1
ATOM 733 C CA . ASP A 1 95 ? 18.723 9.307 5.776 1.00 51.88 95 ASP A CA 1
ATOM 734 C C . ASP A 1 95 ? 18.494 7.949 6.480 1.00 51.88 95 ASP A C 1
ATOM 736 O O . ASP A 1 95 ? 17.900 7.876 7.550 1.00 51.88 95 ASP A O 1
ATOM 740 N N . ILE A 1 96 ? 19.020 6.845 5.932 1.00 48.78 96 ILE A N 1
ATOM 741 C CA . ILE A 1 96 ? 18.965 5.511 6.573 1.00 48.78 96 ILE A CA 1
ATOM 742 C C . ILE A 1 96 ? 20.217 5.222 7.415 1.00 48.78 96 ILE A C 1
ATOM 744 O O . ILE A 1 96 ? 20.180 4.438 8.362 1.00 48.78 96 ILE A O 1
ATOM 748 N N . THR A 1 97 ? 21.320 5.910 7.118 1.00 50.31 97 THR A N 1
ATOM 749 C CA . THR A 1 97 ? 22.626 5.704 7.764 1.00 50.31 97 THR A CA 1
ATOM 750 C C . THR A 1 97 ? 22.654 6.174 9.230 1.00 50.31 97 THR A C 1
ATOM 752 O O . THR A 1 97 ? 23.465 5.690 10.014 1.00 50.31 97 THR A O 1
ATOM 755 N N . GLY A 1 98 ? 21.752 7.077 9.637 1.00 51.50 98 GLY A N 1
ATOM 756 C CA . GLY A 1 98 ? 21.710 7.612 11.006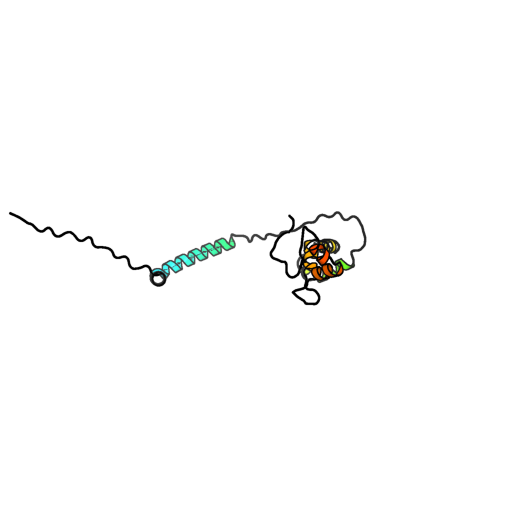 1.00 51.50 98 GLY A CA 1
ATOM 757 C C . GLY A 1 98 ? 21.018 6.720 12.047 1.00 51.50 98 GLY A C 1
ATOM 758 O O . GLY A 1 98 ? 21.236 6.911 13.241 1.00 51.50 98 GLY A O 1
ATOM 759 N N . LEU A 1 99 ? 20.196 5.752 11.622 1.00 50.88 99 LEU A N 1
ATOM 760 C CA . LEU A 1 99 ? 19.329 4.960 12.515 1.00 50.88 99 LEU A CA 1
ATOM 761 C C . LEU A 1 99 ? 19.821 3.531 12.764 1.00 50.88 99 LEU A C 1
ATOM 763 O O . LEU A 1 99 ? 19.488 2.938 13.789 1.00 50.88 99 LEU A O 1
ATOM 767 N N . THR A 1 100 ? 20.632 2.973 11.866 1.00 50.44 100 THR A N 1
ATOM 768 C CA . THR A 1 100 ? 21.175 1.619 12.009 1.00 50.44 100 THR A CA 1
ATOM 769 C C . THR A 1 100 ? 22.680 1.719 12.176 1.00 50.44 100 THR A C 1
ATOM 771 O O . THR A 1 100 ? 23.413 1.847 11.196 1.00 50.44 100 THR A O 1
ATOM 774 N N . GLY A 1 101 ? 23.133 1.723 13.431 1.00 47.94 101 GLY A N 1
ATOM 775 C CA . GLY A 1 101 ? 24.548 1.773 13.773 1.00 47.94 101 GLY A CA 1
ATOM 776 C C . GLY A 1 101 ? 25.374 0.822 12.906 1.00 47.94 101 GLY A C 1
ATOM 777 O O . GLY A 1 101 ? 25.066 -0.360 12.815 1.00 47.94 101 GLY A O 1
ATOM 778 N N . SER A 1 102 ? 26.382 1.402 12.257 1.00 58.38 102 SER A N 1
ATOM 779 C CA . SER A 1 102 ? 27.627 0.802 11.782 1.00 58.38 102 SER A CA 1
ATOM 780 C C . SER A 1 102 ? 27.578 -0.698 11.434 1.00 58.38 102 SER A C 1
ATOM 782 O O . SER A 1 102 ? 27.582 -1.547 12.324 1.00 58.38 102 SER A O 1
ATOM 784 N N . ASN A 1 103 ? 27.699 -0.992 10.129 1.00 49.12 103 ASN A N 1
ATOM 785 C CA . ASN A 1 103 ? 28.551 -2.052 9.531 1.00 49.12 103 ASN A CA 1
ATOM 786 C C . ASN A 1 103 ? 27.878 -3.025 8.550 1.00 49.12 103 ASN A C 1
ATOM 788 O O . ASN A 1 103 ? 28.593 -3.774 7.894 1.00 49.12 103 ASN A O 1
ATOM 792 N N . ASN A 1 104 ? 26.561 -2.978 8.348 1.00 53.28 104 ASN A N 1
ATOM 793 C CA . ASN A 1 104 ? 25.892 -3.838 7.361 1.00 53.28 104 ASN A CA 1
ATOM 794 C C . ASN A 1 104 ? 24.878 -3.048 6.530 1.00 53.28 104 ASN A C 1
ATOM 796 O O . ASN A 1 104 ? 23.675 -3.305 6.550 1.00 53.28 104 ASN A O 1
ATOM 800 N N . THR A 1 105 ? 25.374 -2.068 5.779 1.00 56.66 105 THR A N 1
ATOM 801 C CA . THR A 1 105 ? 24.582 -1.403 4.747 1.00 56.66 105 THR A CA 1
ATOM 802 C C . THR A 1 105 ? 24.226 -2.445 3.687 1.00 56.66 105 THR A C 1
ATOM 804 O O . THR A 1 105 ? 25.063 -2.844 2.885 1.00 56.66 105 THR A O 1
ATOM 807 N N . VAL A 1 106 ? 22.967 -2.889 3.676 1.00 53.44 106 VAL A N 1
ATOM 808 C CA . VAL A 1 106 ? 22.376 -3.804 2.671 1.00 53.44 106 VAL A CA 1
ATOM 809 C C . VAL A 1 106 ? 22.563 -3.282 1.228 1.00 53.44 106 VAL A C 1
ATOM 811 O O . VAL A 1 106 ? 22.473 -4.032 0.260 1.00 53.44 106 VAL A O 1
ATOM 814 N N . LEU A 1 107 ? 22.917 -2.002 1.093 1.00 53.28 107 LEU A N 1
ATOM 815 C CA . LEU A 1 107 ? 23.226 -1.278 -0.137 1.00 53.28 107 LEU A CA 1
ATOM 816 C C . LEU A 1 107 ? 24.737 -1.005 -0.312 1.00 53.28 107 LEU A C 1
ATOM 818 O O . LEU A 1 107 ? 25.120 0.095 -0.708 1.00 53.28 107 LEU A O 1
ATOM 822 N N . SER A 1 108 ? 25.619 -1.959 0.002 1.00 55.31 108 SER A N 1
ATOM 823 C CA . SER A 1 108 ? 27.017 -1.903 -0.462 1.00 55.31 108 SER A CA 1
ATOM 824 C C . SER A 1 108 ? 27.028 -1.713 -1.983 1.00 55.31 108 SER A C 1
ATOM 826 O O . SER A 1 108 ? 26.253 -2.363 -2.679 1.00 55.31 108 SER A O 1
ATOM 828 N N . GLY A 1 109 ? 27.844 -0.794 -2.509 1.00 53.94 109 GLY A N 1
ATOM 829 C CA . GLY A 1 109 ? 27.684 -0.249 -3.868 1.00 53.94 109 GLY A CA 1
ATOM 830 C C . GLY A 1 109 ? 27.739 -1.235 -5.041 1.00 53.94 109 GLY A C 1
ATOM 831 O O . GLY A 1 109 ? 27.348 -0.860 -6.145 1.00 53.94 109 GLY A O 1
ATOM 832 N N . ASP A 1 110 ? 28.132 -2.488 -4.805 1.00 57.78 110 ASP A N 1
ATOM 833 C CA . ASP A 1 110 ? 28.051 -3.578 -5.783 1.00 57.78 110 ASP A CA 1
ATOM 834 C C . ASP A 1 110 ? 26.629 -4.184 -5.881 1.00 57.78 110 ASP A C 1
ATOM 836 O O . ASP A 1 110 ? 26.186 -4.532 -6.976 1.00 57.78 110 ASP A O 1
ATOM 840 N N . ASN A 1 111 ? 25.843 -4.185 -4.793 1.00 54.47 111 ASN A N 1
ATOM 841 C CA . ASN A 1 111 ? 24.444 -4.655 -4.764 1.00 54.47 111 ASN A CA 1
ATOM 842 C C . ASN A 1 111 ? 23.498 -3.710 -5.527 1.00 54.47 111 ASN A C 1
ATOM 844 O O . ASN A 1 111 ? 22.465 -4.116 -6.064 1.00 54.47 111 ASN A O 1
ATOM 848 N N . VAL A 1 112 ? 23.853 -2.423 -5.605 1.00 61.16 112 VAL A N 1
ATOM 849 C CA . VAL A 1 112 ? 23.102 -1.424 -6.381 1.00 61.16 112 VAL A CA 1
ATOM 850 C C . VAL A 1 112 ? 23.200 -1.729 -7.876 1.00 61.16 112 VAL A C 1
ATOM 852 O O . VAL A 1 112 ? 22.212 -1.583 -8.592 1.00 61.16 112 VAL A O 1
ATOM 855 N N . LEU A 1 113 ? 24.352 -2.209 -8.359 1.00 65.75 113 LEU A N 1
ATOM 856 C CA . LEU A 1 113 ? 24.507 -2.594 -9.763 1.00 65.75 113 LEU A CA 1
ATOM 857 C C . LEU A 1 113 ? 23.590 -3.765 -10.132 1.00 65.75 113 LEU A C 1
ATOM 859 O O . LEU A 1 113 ? 23.029 -3.789 -11.228 1.00 65.75 113 LEU A O 1
ATOM 863 N N . GLU A 1 114 ? 23.419 -4.725 -9.227 1.00 67.50 114 GLU A N 1
ATOM 864 C CA . GLU A 1 114 ? 22.509 -5.848 -9.438 1.00 67.50 114 GLU A CA 1
ATOM 865 C C . GLU A 1 114 ? 21.037 -5.404 -9.413 1.00 67.50 114 GLU A C 1
ATOM 867 O O . GLU A 1 114 ? 20.255 -5.801 -10.281 1.00 67.50 114 GLU A O 1
ATOM 872 N N . LEU A 1 115 ? 20.668 -4.475 -8.522 1.00 69.75 115 LEU A N 1
ATOM 873 C CA . LEU A 1 115 ? 19.340 -3.853 -8.524 1.00 69.75 115 LEU A CA 1
ATOM 874 C C . LEU A 1 115 ? 19.052 -3.114 -9.843 1.00 69.75 115 LEU A C 1
ATOM 876 O O . LEU A 1 115 ? 17.955 -3.253 -10.392 1.00 69.75 115 LEU A O 1
ATOM 880 N N . LEU A 1 116 ? 20.035 -2.386 -10.388 1.00 71.06 116 LEU A N 1
ATOM 881 C CA . LEU A 1 116 ? 19.923 -1.724 -11.695 1.00 71.06 116 LEU A CA 1
ATOM 882 C C . LEU A 1 116 ? 19.737 -2.733 -12.844 1.00 71.06 116 LEU A C 1
ATOM 884 O O . LEU A 1 116 ? 19.048 -2.426 -13.817 1.00 71.06 116 LEU A O 1
ATOM 888 N N . LYS A 1 117 ? 20.298 -3.945 -12.723 1.00 75.38 117 LYS A N 1
ATOM 889 C CA . LYS A 1 117 ? 20.094 -5.064 -13.666 1.00 75.38 117 LYS A CA 1
ATOM 890 C C . LYS A 1 117 ? 18.775 -5.809 -13.453 1.00 75.38 117 LYS A C 1
ATOM 892 O O . LYS A 1 117 ? 18.419 -6.658 -14.274 1.00 75.38 117 LYS A O 1
ATOM 897 N N . SER A 1 118 ? 18.040 -5.539 -12.377 1.00 83.19 118 SER A N 1
ATOM 898 C CA . SER A 1 118 ? 16.780 -6.230 -12.126 1.00 83.19 118 SER A CA 1
ATOM 899 C C . SER A 1 118 ? 15.755 -5.896 -13.217 1.00 83.19 118 SER A C 1
ATOM 901 O O . SER A 1 118 ? 15.586 -4.745 -13.635 1.00 83.19 118 SER A O 1
ATOM 903 N N . LYS A 1 119 ? 15.024 -6.918 -13.681 1.00 82.31 119 LYS A N 1
ATOM 904 C CA . LYS A 1 119 ? 13.984 -6.750 -14.714 1.00 82.31 119 LYS A CA 1
ATOM 905 C C . LYS A 1 119 ? 12.929 -5.727 -14.293 1.00 82.31 119 LYS A C 1
ATOM 907 O O . LYS A 1 119 ? 12.446 -4.973 -15.134 1.00 82.31 119 LYS A O 1
ATOM 912 N N . ALA A 1 120 ? 12.591 -5.692 -13.004 1.00 83.00 120 ALA A N 1
ATOM 913 C CA . ALA A 1 120 ? 11.622 -4.756 -12.450 1.00 83.00 120 ALA A CA 1
ATOM 914 C C . ALA A 1 120 ? 12.098 -3.305 -12.600 1.00 83.00 120 ALA A C 1
ATOM 916 O O . ALA A 1 120 ? 11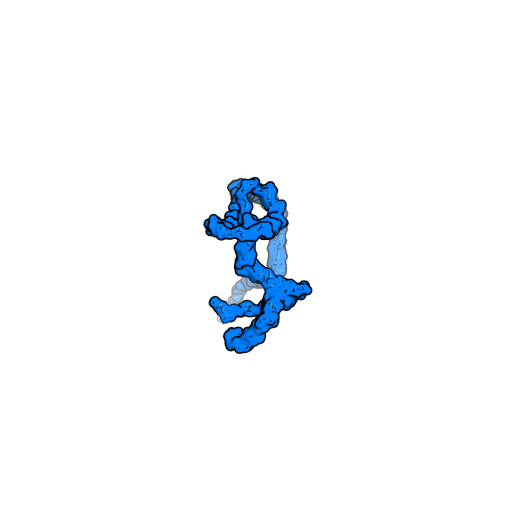.361 -2.488 -13.148 1.00 83.00 120 ALA A O 1
ATOM 917 N N . PHE A 1 121 ? 13.337 -3.002 -12.198 1.00 82.50 121 PHE A N 1
ATOM 918 C CA . PHE A 1 121 ? 13.888 -1.651 -12.294 1.00 82.50 121 PHE A CA 1
ATOM 919 C C . PHE A 1 121 ? 14.022 -1.191 -13.751 1.00 82.50 121 PHE A C 1
ATOM 921 O O . PHE A 1 121 ? 13.503 -0.135 -14.112 1.00 82.50 121 PHE A O 1
ATOM 928 N N . MET A 1 122 ? 14.606 -2.026 -14.620 1.00 85.38 122 MET A N 1
ATOM 929 C CA . MET A 1 122 ? 14.726 -1.709 -16.049 1.00 85.38 122 MET A CA 1
ATOM 930 C C . MET A 1 122 ? 13.361 -1.464 -16.704 1.00 85.38 122 MET A C 1
ATOM 932 O O . MET A 1 122 ? 13.215 -0.519 -17.476 1.00 85.38 122 MET A O 1
ATOM 936 N N . THR A 1 123 ? 12.344 -2.268 -16.368 1.00 83.81 123 THR A N 1
ATOM 937 C CA . THR A 1 123 ? 10.978 -2.087 -16.890 1.00 83.81 123 THR A CA 1
ATOM 938 C C . THR A 1 123 ? 10.382 -0.751 -16.454 1.00 83.81 123 THR A C 1
ATOM 940 O O . THR A 1 123 ? 9.735 -0.087 -17.261 1.00 83.81 123 THR A O 1
ATOM 943 N N . GLN A 1 124 ? 10.600 -0.336 -15.204 1.00 85.44 124 GLN A N 1
ATOM 944 C CA . GLN A 1 124 ? 10.114 0.954 -14.710 1.00 85.44 124 GLN A CA 1
ATOM 945 C C . GLN A 1 124 ? 10.816 2.122 -15.408 1.00 85.44 124 GLN A C 1
ATOM 947 O O . GLN A 1 124 ? 10.137 3.022 -15.896 1.00 85.44 124 GLN A O 1
ATOM 952 N N . CYS A 1 125 ? 12.145 2.074 -15.554 1.00 88.56 125 CYS A N 1
ATOM 953 C CA . CYS A 1 125 ? 12.890 3.091 -16.302 1.00 88.56 125 CYS A CA 1
ATOM 954 C C . CYS A 1 125 ? 12.416 3.196 -17.756 1.00 88.56 125 CYS A C 1
ATOM 956 O O . CYS A 1 125 ? 12.214 4.292 -18.266 1.00 88.56 125 CYS A O 1
ATOM 958 N N . LEU A 1 126 ? 12.183 2.062 -18.417 1.00 88.94 126 LEU A N 1
ATOM 959 C CA . LEU A 1 126 ? 11.685 2.013 -19.793 1.00 88.94 126 LEU A CA 1
ATOM 960 C C . LEU A 1 126 ? 10.271 2.602 -19.942 1.00 88.94 126 LEU A C 1
ATOM 962 O O . LEU A 1 126 ? 9.968 3.191 -20.977 1.00 88.94 126 LEU A O 1
ATOM 966 N N . LYS A 1 127 ? 9.420 2.487 -18.917 1.00 87.38 127 LYS A N 1
ATOM 967 C CA . LYS A 1 127 ? 8.056 3.044 -18.907 1.00 87.38 127 LYS A CA 1
ATOM 968 C C . LYS A 1 127 ? 7.989 4.542 -18.602 1.00 87.38 127 LYS A C 1
ATOM 970 O O . LYS A 1 127 ? 6.922 5.131 -18.756 1.00 87.38 127 LYS A O 1
ATOM 975 N N . MET A 1 128 ? 9.086 5.167 -18.174 1.00 87.69 128 MET A N 1
ATOM 976 C CA . MET A 1 128 ? 9.101 6.602 -17.889 1.00 87.69 128 MET A CA 1
ATOM 977 C C . MET A 1 128 ? 8.805 7.432 -19.151 1.00 87.69 128 MET A C 1
ATOM 979 O O . MET A 1 128 ? 9.174 7.016 -20.255 1.00 87.69 128 MET A O 1
ATOM 983 N N . PRO A 1 129 ? 8.164 8.606 -19.003 1.00 88.62 129 PRO A N 1
ATOM 984 C CA . PRO A 1 129 ? 7.872 9.495 -20.122 1.00 88.62 129 PRO A CA 1
ATOM 985 C C . PRO A 1 129 ? 9.160 10.027 -20.755 1.00 88.62 129 PRO A C 1
ATOM 987 O O . PRO A 1 129 ? 10.111 10.407 -20.067 1.00 88.62 129 PRO A O 1
ATOM 990 N N . TYR A 1 130 ? 9.188 10.088 -22.081 1.00 86.00 130 TYR A N 1
ATOM 991 C CA . TYR A 1 130 ? 10.297 10.648 -22.841 1.00 86.00 130 TYR A CA 1
ATOM 992 C C . TYR A 1 130 ? 10.082 12.151 -23.048 1.00 86.00 130 TYR A C 1
ATOM 994 O O . TYR A 1 130 ? 9.047 12.569 -23.559 1.00 86.00 130 TYR A O 1
ATOM 1002 N N . LEU A 1 131 ? 11.066 12.974 -22.659 1.00 80.69 131 LEU A N 1
ATOM 1003 C CA . LEU A 1 131 ? 11.047 14.439 -22.829 1.00 80.69 131 LEU A CA 1
ATOM 1004 C C . LEU A 1 131 ? 9.742 15.112 -22.348 1.00 80.69 131 LEU A C 1
ATOM 1006 O O . LEU A 1 131 ? 9.271 16.064 -22.963 1.00 80.69 131 LEU A O 1
ATOM 1010 N N . ASN A 1 132 ? 9.181 14.636 -21.230 1.00 77.50 132 ASN A N 1
ATOM 1011 C CA . ASN A 1 132 ? 7.949 15.142 -20.608 1.00 77.50 132 ASN A CA 1
ATOM 1012 C C . ASN A 1 132 ? 6.622 14.815 -21.329 1.00 77.50 132 ASN A C 1
ATOM 1014 O O . ASN A 1 132 ? 5.570 15.271 -20.878 1.00 77.50 132 ASN A O 1
ATOM 1018 N N . ASP A 1 133 ? 6.620 13.998 -22.388 1.00 79.06 133 ASP A N 1
ATOM 1019 C CA . ASP A 1 133 ? 5.370 13.497 -22.972 1.00 79.06 133 ASP A CA 1
ATOM 1020 C C . ASP A 1 133 ? 4.877 12.258 -22.209 1.00 79.06 133 ASP A C 1
ATOM 1022 O O . ASP A 1 133 ? 5.472 11.184 -22.261 1.00 79.06 133 ASP A O 1
ATOM 1026 N N . SER A 1 134 ? 3.753 12.396 -21.504 1.00 77.44 134 SER A N 1
ATOM 1027 C CA . SER A 1 134 ? 3.134 11.288 -20.759 1.00 77.44 134 SER A CA 1
ATOM 1028 C C . SER A 1 134 ? 2.542 10.199 -21.662 1.00 77.44 134 SER A C 1
ATOM 1030 O O . SER A 1 134 ? 2.213 9.118 -21.182 1.00 77.44 134 SER A O 1
ATOM 1032 N N . ASN A 1 135 ? 2.390 10.462 -22.963 1.00 81.50 135 ASN A N 1
ATOM 1033 C CA . ASN A 1 135 ? 1.847 9.509 -23.933 1.00 81.50 135 ASN A CA 1
ATOM 1034 C C . ASN A 1 135 ? 2.933 8.737 -24.688 1.00 81.50 135 ASN A C 1
ATOM 1036 O O . ASN A 1 135 ? 2.599 7.930 -25.559 1.00 81.50 135 ASN A O 1
ATOM 1040 N N . TYR A 1 136 ? 4.206 8.995 -24.388 1.00 86.75 136 TYR A N 1
ATOM 1041 C CA . TYR A 1 136 ? 5.324 8.438 -25.127 1.00 86.75 136 TYR A CA 1
ATOM 1042 C C . TYR A 1 136 ? 6.461 8.079 -24.174 1.00 86.75 136 TYR A C 1
ATOM 1044 O O . TYR A 1 136 ? 7.067 8.945 -23.546 1.00 86.75 136 TYR A O 1
ATOM 1052 N N . SER A 1 137 ? 6.735 6.784 -24.034 1.00 90.44 137 SER A N 1
ATOM 1053 C CA . SER A 1 137 ? 7.725 6.292 -23.078 1.00 90.44 137 SER A CA 1
ATOM 1054 C C . SER A 1 137 ? 9.116 6.175 -23.701 1.00 90.44 137 SER A C 1
ATOM 1056 O O . SER A 1 137 ? 9.293 6.189 -24.923 1.00 90.44 137 SER A O 1
ATOM 1058 N N . ILE A 1 138 ? 10.132 6.002 -22.858 1.00 90.06 138 ILE A N 1
ATOM 1059 C CA . ILE A 1 138 ? 11.494 5.692 -23.312 1.00 90.06 138 ILE A CA 1
ATOM 1060 C C . ILE A 1 138 ? 11.511 4.383 -24.123 1.00 90.06 138 ILE A C 1
ATOM 1062 O O . ILE A 1 138 ? 12.206 4.298 -25.137 1.00 90.06 138 ILE A O 1
ATOM 1066 N N . ALA A 1 139 ? 10.708 3.388 -23.733 1.00 90.38 139 ALA A N 1
ATOM 1067 C CA . ALA A 1 139 ? 10.542 2.143 -24.480 1.00 90.38 139 ALA A CA 1
ATOM 1068 C C . ALA A 1 139 ? 9.963 2.367 -25.883 1.00 90.38 139 ALA A C 1
ATOM 1070 O O . ALA A 1 139 ? 10.410 1.730 -26.836 1.00 90.38 139 ALA A O 1
ATOM 1071 N N . ASP A 1 140 ? 9.013 3.293 -26.031 1.00 89.19 140 ASP A N 1
ATOM 1072 C CA . ASP A 1 140 ? 8.444 3.650 -27.334 1.00 89.19 140 ASP A CA 1
ATOM 1073 C C . ASP A 1 140 ? 9.496 4.280 -28.246 1.00 89.19 140 ASP A C 1
ATOM 1075 O O . ASP A 1 140 ? 9.639 3.877 -29.402 1.00 89.19 140 ASP A O 1
ATOM 1079 N N . LYS A 1 141 ? 10.305 5.200 -27.704 1.00 89.19 141 LYS A N 1
ATOM 1080 C CA . LYS A 1 141 ? 11.418 5.794 -28.452 1.00 89.19 141 LYS A CA 1
ATOM 1081 C C . LYS A 1 141 ? 12.444 4.753 -28.876 1.00 89.19 141 LYS A C 1
ATOM 1083 O O . LYS A 1 141 ? 12.931 4.790 -30.006 1.00 89.19 141 LYS A O 1
ATOM 1088 N N . TYR A 1 142 ? 12.761 3.821 -27.985 1.00 90.81 142 TYR A N 1
ATOM 1089 C CA . TYR A 1 142 ? 13.648 2.710 -28.298 1.00 90.81 142 TYR A CA 1
ATOM 1090 C C . TYR A 1 142 ? 13.069 1.836 -29.424 1.00 90.81 142 TYR A C 1
ATOM 1092 O O . TYR A 1 142 ? 13.766 1.544 -30.395 1.00 90.81 142 TYR A O 1
ATOM 1100 N N . ALA A 1 143 ? 11.782 1.489 -29.360 1.00 90.56 143 ALA A N 1
ATOM 1101 C CA . ALA A 1 143 ? 11.115 0.699 -30.393 1.00 90.56 143 ALA A CA 1
ATOM 1102 C C . ALA A 1 143 ? 11.110 1.381 -31.772 1.00 90.56 143 ALA A C 1
ATOM 1104 O O . ALA A 1 143 ? 11.284 0.701 -32.787 1.00 90.56 143 ALA A O 1
ATOM 1105 N N . ASP A 1 144 ? 10.969 2.706 -31.815 1.00 89.00 144 ASP A N 1
ATOM 1106 C CA . ASP A 1 144 ? 10.985 3.476 -33.062 1.00 89.00 144 ASP A CA 1
ATOM 1107 C C . ASP A 1 144 ? 12.386 3.525 -33.697 1.00 89.00 144 ASP A C 1
ATOM 1109 O O . ASP A 1 144 ? 12.524 3.320 -34.904 1.00 89.00 144 ASP A O 1
ATOM 1113 N N . VAL A 1 145 ? 13.444 3.722 -32.898 1.00 91.94 145 VAL A N 1
ATOM 1114 C CA . VAL A 1 145 ? 14.836 3.782 -33.395 1.00 91.94 145 VAL A CA 1
ATOM 1115 C C . VAL A 1 145 ? 15.262 2.466 -34.049 1.00 91.94 145 VAL A C 1
ATOM 1117 O O . VAL A 1 145 ? 15.869 2.473 -35.120 1.00 91.94 145 VAL A O 1
ATOM 1120 N N . TYR A 1 146 ? 14.909 1.335 -33.437 1.00 90.88 146 TYR A N 1
ATOM 1121 C CA . TYR A 1 146 ? 15.234 0.002 -33.955 1.00 90.88 146 TYR A CA 1
ATOM 1122 C C . TYR A 1 146 ? 14.179 -0.547 -34.928 1.00 90.88 146 TYR A C 1
ATOM 1124 O O . TYR A 1 146 ? 14.301 -1.678 -35.401 1.00 90.88 146 TYR A O 1
ATOM 1132 N N . LYS A 1 147 ? 13.155 0.252 -35.263 1.00 89.31 147 LYS A N 1
ATOM 1133 C CA . LYS A 1 147 ? 12.057 -0.119 -36.170 1.00 89.31 147 LYS A CA 1
ATOM 1134 C C . LYS A 1 147 ? 11.324 -1.397 -35.743 1.00 89.31 147 LYS A C 1
ATOM 1136 O O . LYS A 1 147 ? 10.834 -2.147 -36.589 1.00 89.31 147 LYS A O 1
ATOM 1141 N N . TYR A 1 148 ? 11.233 -1.655 -34.438 1.00 88.81 148 TYR A N 1
ATOM 1142 C CA . TYR A 1 148 ? 10.540 -2.834 -33.920 1.00 88.81 148 TYR A CA 1
ATOM 1143 C C . TYR A 1 148 ? 9.035 -2.763 -34.156 1.00 88.81 148 TYR A C 1
ATOM 1145 O O . TYR A 1 148 ? 8.420 -3.792 -34.408 1.00 88.81 148 TYR A O 1
ATOM 1153 N N . ARG A 1 149 ? 8.441 -1.564 -34.179 1.00 84.62 149 ARG A N 1
ATOM 1154 C CA . ARG A 1 149 ? 7.004 -1.412 -34.453 1.00 84.62 149 ARG A CA 1
ATOM 1155 C C . ARG A 1 149 ? 6.595 -1.983 -35.810 1.00 84.62 149 ARG A C 1
ATOM 1157 O O . ARG A 1 149 ? 5.655 -2.763 -35.866 1.00 84.62 149 ARG A O 1
ATOM 1164 N N . SER A 1 150 ? 7.349 -1.690 -36.868 1.00 84.50 150 SER A N 1
ATOM 1165 C CA . SER A 1 150 ? 7.079 -2.244 -38.202 1.00 84.50 150 SER A CA 1
ATOM 1166 C C . SER A 1 150 ? 7.304 -3.760 -38.269 1.00 84.50 150 SER A C 1
ATOM 1168 O O . SER A 1 150 ? 6.621 -4.460 -39.014 1.00 84.50 150 SER A O 1
ATOM 1170 N N . GLN A 1 151 ? 8.242 -4.291 -37.478 1.00 86.69 151 GLN A N 1
ATOM 1171 C CA . GLN A 1 151 ? 8.475 -5.737 -37.377 1.00 86.69 151 GLN A CA 1
ATOM 1172 C C . GLN A 1 151 ? 7.329 -6.439 -36.636 1.00 86.69 151 GLN A C 1
ATOM 1174 O O . GLN A 1 151 ? 6.872 -7.490 -37.064 1.00 86.69 151 GLN A O 1
ATOM 1179 N N . TRP A 1 152 ? 6.811 -5.841 -35.564 1.00 87.94 152 TRP A N 1
ATOM 1180 C CA . TRP A 1 152 ? 5.669 -6.370 -34.814 1.00 87.94 152 TRP A CA 1
ATOM 1181 C C . TRP A 1 152 ? 4.352 -6.291 -35.590 1.00 87.94 152 TRP A C 1
ATOM 1183 O O . TRP A 1 152 ? 3.524 -7.191 -35.481 1.00 87.94 152 TRP A O 1
ATOM 1193 N N . GLU A 1 153 ? 4.163 -5.255 -36.408 1.00 84.94 153 GLU A N 1
ATOM 1194 C CA . GLU A 1 153 ? 3.016 -5.154 -37.319 1.00 84.94 153 GLU A CA 1
ATOM 1195 C C . GLU A 1 153 ? 3.043 -6.213 -38.424 1.00 84.94 153 GLU A C 1
ATOM 1197 O O . GLU A 1 153 ? 1.995 -6.724 -38.810 1.00 84.94 153 GLU A O 1
ATOM 1202 N N . SER A 1 154 ? 4.234 -6.549 -38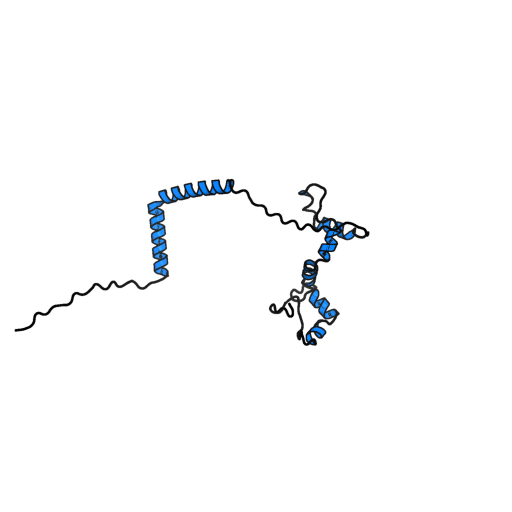.926 1.00 83.56 154 SER A N 1
ATOM 1203 C CA . SER A 1 154 ? 4.414 -7.544 -39.991 1.00 83.56 154 SER A CA 1
ATOM 1204 C C . SER A 1 154 ? 4.493 -8.988 -39.484 1.00 83.56 154 SER A C 1
ATOM 1206 O O . SER A 1 154 ? 4.368 -9.919 -40.281 1.00 83.56 154 SER A O 1
ATOM 1208 N N . ASP A 1 155 ? 4.659 -9.200 -38.177 1.00 84.19 155 ASP A N 1
ATOM 1209 C CA . ASP A 1 155 ? 4.664 -10.533 -37.578 1.00 84.19 155 ASP A CA 1
ATOM 1210 C C . ASP A 1 155 ? 3.239 -11.089 -37.456 1.00 84.19 155 ASP A C 1
ATOM 1212 O O . ASP A 1 155 ? 2.383 -10.526 -36.775 1.00 84.19 155 ASP A O 1
ATOM 1216 N N . SER A 1 156 ? 3.015 -12.264 -38.046 1.00 78.25 156 SER A N 1
ATOM 1217 C CA . SER A 1 156 ? 1.773 -13.042 -37.946 1.00 78.25 156 SER A CA 1
ATOM 1218 C C . SER A 1 156 ? 1.272 -13.300 -36.514 1.00 78.25 156 SER A C 1
ATOM 1220 O O . SER A 1 156 ? 0.073 -13.501 -36.322 1.00 78.25 156 SER A O 1
ATOM 1222 N N . LYS A 1 157 ? 2.160 -13.312 -35.508 1.00 78.19 157 LYS A N 1
ATOM 1223 C CA . LYS A 1 157 ? 1.810 -13.568 -34.100 1.00 78.19 157 LYS A CA 1
ATOM 1224 C C . LYS A 1 157 ? 1.381 -12.313 -33.342 1.00 78.19 157 LYS A C 1
ATOM 1226 O O . LYS A 1 157 ? 0.631 -12.428 -32.377 1.00 78.19 157 LYS A O 1
ATOM 1231 N N . ILE A 1 158 ? 1.883 -11.142 -33.733 1.00 80.06 158 ILE A N 1
ATOM 1232 C CA . ILE A 1 158 ? 1.634 -9.877 -33.028 1.00 80.06 158 ILE A CA 1
ATOM 1233 C C . ILE A 1 158 ? 0.630 -9.033 -33.815 1.00 80.06 158 ILE A C 1
ATOM 1235 O O . ILE A 1 158 ? -0.368 -8.598 -33.241 1.00 80.06 158 ILE A O 1
ATOM 1239 N N . GLY A 1 159 ? 0.870 -8.833 -35.114 1.00 78.12 159 GLY A N 1
ATOM 1240 C CA . GLY A 1 159 ? -0.055 -8.217 -36.068 1.00 78.12 159 GLY A CA 1
ATOM 1241 C C . GLY A 1 159 ? -0.492 -6.790 -35.729 1.00 78.12 159 GLY A C 1
ATOM 1242 O O . GLY A 1 159 ? -1.538 -6.351 -36.205 1.00 78.12 159 GLY A O 1
ATOM 1243 N N . ARG A 1 160 ? 0.246 -6.079 -34.864 1.00 78.50 160 ARG A N 1
ATOM 1244 C CA . ARG A 1 160 ? -0.092 -4.718 -34.414 1.00 78.50 160 ARG A CA 1
ATOM 1245 C C . ARG A 1 160 ? 1.129 -3.930 -33.949 1.00 78.50 160 ARG A C 1
ATOM 1247 O O . ARG A 1 160 ? 2.074 -4.505 -33.409 1.00 78.50 160 ARG A O 1
ATOM 1254 N N . ALA A 1 161 ? 1.057 -2.604 -34.059 1.00 79.31 161 ALA A N 1
ATOM 1255 C CA . ALA A 1 161 ? 2.000 -1.715 -33.393 1.00 79.31 161 ALA A CA 1
ATOM 1256 C C . ALA A 1 161 ? 1.753 -1.713 -31.882 1.00 79.31 161 ALA A C 1
ATOM 1258 O O . ALA A 1 161 ? 0.629 -1.534 -31.416 1.00 79.31 161 ALA A O 1
ATOM 1259 N N . ILE A 1 162 ? 2.826 -1.887 -31.115 1.00 83.19 162 ILE A N 1
ATOM 1260 C CA . ILE A 1 162 ? 2.794 -1.864 -29.652 1.00 83.19 162 ILE A CA 1
ATOM 1261 C C . ILE A 1 162 ? 3.234 -0.479 -29.166 1.00 83.19 162 ILE A C 1
ATOM 1263 O O . ILE A 1 162 ? 4.249 0.061 -29.623 1.00 83.19 162 ILE A O 1
ATOM 1267 N N . ASN A 1 163 ? 2.467 0.077 -28.225 1.00 84.69 163 ASN A N 1
ATOM 1268 C CA . ASN A 1 163 ? 2.810 1.279 -27.472 1.00 84.69 163 ASN A CA 1
ATOM 1269 C C . ASN A 1 163 ? 2.899 0.941 -25.974 1.00 84.69 163 ASN A C 1
ATOM 1271 O O . ASN A 1 163 ? 2.023 0.264 -25.431 1.00 84.69 163 ASN A O 1
ATOM 1275 N N . PHE A 1 164 ? 3.975 1.376 -25.320 1.00 84.50 164 PHE A N 1
ATOM 1276 C CA . PHE A 1 164 ? 4.288 1.040 -23.931 1.00 84.50 164 PHE A CA 1
ATOM 1277 C C . PHE A 1 164 ? 3.796 2.086 -22.924 1.00 84.50 164 PHE A C 1
ATOM 1279 O O . PHE A 1 164 ? 3.481 1.717 -21.792 1.00 84.50 164 PHE A O 1
ATOM 1286 N N . ALA A 1 165 ? 3.695 3.364 -23.312 1.00 81.81 165 ALA A N 1
ATOM 1287 C CA . ALA A 1 165 ? 3.139 4.418 -22.455 1.00 81.81 165 ALA A CA 1
ATOM 1288 C C . ALA A 1 165 ? 1.626 4.267 -22.252 1.00 81.81 165 ALA A C 1
ATOM 1290 O O . ALA A 1 165 ? 1.092 4.565 -21.184 1.00 81.81 165 ALA A O 1
ATOM 1291 N N . LYS A 1 166 ? 0.935 3.776 -23.284 1.00 77.62 166 LYS A N 1
ATOM 1292 C CA . LYS A 1 166 ? -0.482 3.410 -23.237 1.00 77.62 166 LYS A CA 1
ATOM 1293 C C . LYS A 1 166 ? -0.619 1.948 -23.629 1.00 77.62 166 LYS A C 1
ATOM 1295 O O . LYS A 1 166 ? -0.846 1.672 -24.807 1.00 77.62 166 LYS A O 1
ATOM 1300 N N . PRO A 1 167 ? -0.455 1.016 -22.676 1.00 67.88 167 PRO A N 1
ATOM 1301 C CA . PRO A 1 167 ? -0.691 -0.381 -22.972 1.00 67.88 167 PRO A CA 1
ATOM 1302 C C . PRO A 1 167 ? -2.145 -0.541 -23.426 1.00 67.88 167 PRO A C 1
ATOM 1304 O O . PRO A 1 167 ? -3.080 -0.121 -22.741 1.00 67.88 167 PRO A O 1
ATOM 1307 N N . ASP A 1 168 ? -2.335 -1.132 -24.603 1.00 65.25 168 ASP A N 1
ATOM 1308 C CA . ASP A 1 168 ? -3.639 -1.657 -24.997 1.00 65.25 168 ASP A CA 1
ATOM 1309 C C . ASP A 1 168 ? -4.137 -2.630 -23.924 1.00 65.25 168 ASP A C 1
ATOM 1311 O O . ASP A 1 168 ? -3.323 -3.320 -23.307 1.00 65.25 168 ASP A O 1
ATOM 1315 N N . LYS A 1 169 ? -5.467 -2.719 -23.750 1.00 62.69 169 LYS A N 1
ATOM 1316 C CA . LYS A 1 169 ? -6.137 -3.641 -22.808 1.00 62.69 169 LYS A CA 1
ATOM 1317 C C . LYS A 1 169 ? -5.362 -4.954 -22.690 1.00 62.69 169 LYS A C 1
ATOM 1319 O O . LYS A 1 169 ? -5.160 -5.601 -23.718 1.00 62.69 169 LYS A O 1
ATOM 1324 N N . ASP A 1 170 ? -4.966 -5.302 -21.461 1.00 58.09 170 ASP A N 1
ATOM 1325 C CA . ASP A 1 170 ? -4.039 -6.378 -21.080 1.00 58.09 170 ASP A CA 1
ATOM 1326 C C . ASP A 1 170 ? -4.339 -7.731 -21.749 1.00 58.09 170 ASP A C 1
ATOM 1328 O O . ASP A 1 170 ? -4.877 -8.665 -21.156 1.00 58.09 170 ASP A O 1
ATOM 1332 N N . LYS A 1 171 ? -3.970 -7.858 -23.020 1.00 60.44 171 LYS A N 1
ATOM 1333 C CA . LYS A 1 171 ? -3.908 -9.121 -23.742 1.00 60.44 171 LYS A CA 1
ATOM 1334 C C . LYS A 1 171 ? -2.451 -9.532 -23.752 1.00 60.44 171 LYS A C 1
ATOM 1336 O O . LYS A 1 171 ? -1.673 -9.049 -24.579 1.00 60.44 171 LYS A O 1
ATOM 1341 N N . ARG A 1 172 ? -2.081 -10.422 -22.826 1.00 61.59 172 ARG A N 1
ATOM 1342 C CA . ARG A 1 172 ? -0.835 -11.185 -22.953 1.00 61.59 172 ARG A CA 1
ATOM 1343 C C . ARG A 1 172 ? -0.909 -11.934 -24.280 1.00 61.59 172 ARG A C 1
ATOM 1345 O O . ARG A 1 172 ? -1.852 -12.678 -24.525 1.00 61.59 172 ARG A O 1
ATOM 1352 N N . VAL A 1 173 ? 0.042 -11.655 -25.165 1.00 66.12 173 VAL A N 1
ATOM 1353 C CA . VAL A 1 173 ? 0.109 -12.277 -26.497 1.00 66.12 173 VAL A CA 1
ATOM 1354 C C . VAL A 1 173 ? 0.719 -13.683 -26.393 1.00 66.12 173 VAL A C 1
ATOM 1356 O O . VAL A 1 173 ? 0.488 -14.515 -27.264 1.00 66.12 173 VAL A O 1
ATOM 1359 N N . GLN A 1 174 ? 1.464 -13.957 -25.314 1.00 56.09 174 GLN A N 1
ATOM 1360 C CA . GLN A 1 174 ? 2.073 -15.246 -24.979 1.00 56.09 174 GLN A CA 1
ATOM 1361 C C . GLN A 1 174 ? 2.120 -15.415 -23.447 1.00 56.09 174 GLN A C 1
ATOM 1363 O O . GLN A 1 174 ? 2.319 -14.425 -22.729 1.00 56.09 174 GLN A O 1
ATOM 1368 N N . ASP A 1 175 ? 1.910 -16.647 -22.975 1.00 46.28 175 ASP A N 1
ATOM 1369 C CA . ASP A 1 175 ? 2.097 -17.052 -21.573 1.00 46.28 175 ASP A CA 1
ATOM 1370 C C . ASP A 1 175 ? 3.578 -17.213 -21.214 1.00 46.28 175 ASP A C 1
ATOM 1372 O O . ASP A 1 175 ? 4.324 -17.808 -22.027 1.00 46.28 175 ASP A O 1
#

Sequence (175 aa):
MSVENKQPNHSQVIIEPNFSMKQWIMEWLELLKTTLFSHFKIILLVTLIGSMIGIAYSYIKSPKYIADTIFLVEESKSMGGGGLLSSLGGSLGMDITGLTGSNNTVLSGDNVLELLKSKAFMTQCLKMPYLNDSNYSIADKYADVYKYRSQWESDSKIGRAINFAKPDKDKRVQD

Secondary structure (DSSP, 8-state):
---------------PPPP-HHHHHHHHHHHHHHHHHHTHHHHHHHHHHHHHHHHHHHHHS--------------------THHHHHHHHHHSTTTTTTS-SS--TT-HHHHHHHHHSHHHHHHHHHSEETTEEEEEHHHHHHHHTTHHHHHHH-TTT-S---SSS--S---S--

pLDDT: mean 72.35, std 17.41, range [36.88, 96.12]

Foldseek 3Di:
DDDDDDDDDDDDDDDDPDDDPVVVVVVVVVVVVCCCVVCVVVVVVVVVVVVVVVVVVVVVDDDDDDDDDDDDDDDDDDDDDQPPQQVVLCVVCVPVDVPDDDDCDVCRSVVSVVVCVDPVNVLVQQLPADPPDLQAGVVNVVCVVVVVQVVLCPDPQRVGGAGRSDGDDDDPSDD